Protein AF-A0A3B1JJI7-F1 (afdb_monomer)

Foldseek 3Di:
DDDDDDDDDDDDDDDDDDDDDDDDDDDPPPPPDDPPPPDPCPVVCCVVCVVVVVVVVVVVVVVVVVVVVVVVVVVVVVVVPDDPDPVNDDPPVVVVVVVVVPDDDDPVVVVVCVVPDPDDCPPLVNDPPRDD

Organism: Astyanax mexicanus (NCBI:txid7994)

InterPro domains:
  IPR009818 PAM2 motif [PF07145] (114-131)
  IPR040396 Polyadenylate-binding protein-interacting protein 2-like [PTHR13154] (7-132)

Sequence (132 aa):
MPEPADMSGPDVAKTPGGGAPGKEGKDSVTNGHAEGEANPFAEYMWMENEEEYNRQVEEELLEQEFLERCFQEMLDEEDQDWFIPARDLPPGVGQLQQQLNGLSVNDSIAEDIVRKSSLNPEAKEFVPGVKY

Secondary structure (DSSP, 8-state):
-PPPPP--PPP-PPP---------S---------TT-S-TTGGGSGGGGHHHHHHHHHHHHHHHHHHHHHHHHHHHHHHHS----TTSS-TTHHHHHHHHHT----HHHHHHHHHH--S-TT-TTTSTT---

Structure (mmCIF, N/CA/C/O backbone):
data_AF-A0A3B1JJI7-F1
#
_entry.id   AF-A0A3B1JJI7-F1
#
loop_
_atom_site.group_PDB
_atom_site.id
_atom_site.type_symbol
_atom_site.label_atom_id
_atom_site.label_alt_id
_atom_site.label_comp_id
_atom_site.label_asym_id
_atom_site.label_entity_id
_atom_site.label_seq_id
_atom_site.pdbx_PDB_ins_code
_atom_site.Cartn_x
_atom_site.Cartn_y
_atom_site.Cartn_z
_atom_site.occupancy
_atom_site.B_iso_or_equiv
_atom_site.auth_seq_id
_atom_site.auth_comp_id
_atom_site.auth_asym_id
_atom_site.auth_atom_id
_atom_site.pdbx_PDB_model_num
ATOM 1 N N . MET A 1 1 ? 15.564 -43.787 5.461 1.00 49.19 1 MET A N 1
ATOM 2 C CA . MET A 1 1 ? 15.565 -42.503 4.734 1.00 49.19 1 MET A CA 1
ATOM 3 C C . MET A 1 1 ? 14.723 -42.714 3.488 1.00 49.19 1 MET A C 1
ATOM 5 O O . MET A 1 1 ? 15.073 -43.626 2.751 1.00 49.19 1 MET A O 1
ATOM 9 N N . PRO A 1 2 ? 13.586 -42.023 3.316 1.00 49.91 2 PRO A N 1
ATOM 10 C CA . PRO A 1 2 ? 12.780 -42.133 2.102 1.00 49.91 2 PRO A CA 1
ATOM 11 C C . PRO A 1 2 ? 13.386 -41.286 0.968 1.00 49.91 2 PRO A C 1
ATOM 13 O O . PRO A 1 2 ? 13.901 -40.201 1.230 1.00 49.91 2 PRO A O 1
ATOM 16 N N . GLU A 1 3 ? 13.348 -41.811 -0.258 1.00 56.62 3 GLU A N 1
ATOM 17 C CA . GLU A 1 3 ? 13.788 -41.161 -1.504 1.00 56.62 3 GLU A CA 1
ATOM 18 C C . GLU A 1 3 ? 12.886 -39.966 -1.884 1.00 56.62 3 GLU A C 1
ATOM 20 O O . GLU A 1 3 ? 11.693 -39.986 -1.566 1.00 56.62 3 GLU A O 1
ATOM 25 N N . PRO A 1 4 ? 13.413 -38.923 -2.557 1.00 59.97 4 PRO A N 1
ATOM 26 C CA . PRO A 1 4 ? 12.594 -37.832 -3.073 1.00 59.97 4 PRO A CA 1
ATOM 27 C C . PRO A 1 4 ? 11.836 -38.267 -4.334 1.00 59.97 4 PRO A C 1
ATOM 29 O O . PRO A 1 4 ? 12.411 -38.841 -5.253 1.00 59.97 4 PRO A O 1
ATOM 32 N N . ALA A 1 5 ? 10.537 -37.978 -4.351 1.00 59.47 5 ALA A N 1
ATOM 33 C CA . ALA A 1 5 ? 9.632 -38.247 -5.458 1.00 59.47 5 ALA A CA 1
ATOM 34 C C . ALA A 1 5 ? 10.056 -37.513 -6.743 1.00 59.47 5 ALA A C 1
ATOM 36 O O . ALA A 1 5 ? 10.302 -36.306 -6.726 1.00 59.47 5 ALA A O 1
ATOM 37 N N . ASP A 1 6 ? 10.082 -38.252 -7.853 1.00 53.88 6 ASP A N 1
ATOM 38 C CA . ASP A 1 6 ? 10.239 -37.729 -9.207 1.00 53.88 6 ASP A CA 1
ATOM 39 C C . ASP A 1 6 ? 9.097 -36.755 -9.548 1.00 53.88 6 ASP A C 1
ATOM 41 O O . ASP A 1 6 ? 7.913 -37.105 -9.527 1.00 53.88 6 ASP A O 1
ATOM 45 N N . MET A 1 7 ? 9.457 -35.515 -9.882 1.00 54.75 7 MET A N 1
ATOM 46 C CA . MET A 1 7 ? 8.547 -34.517 -10.446 1.00 54.75 7 MET A CA 1
ATOM 47 C C . MET A 1 7 ? 8.100 -34.990 -11.838 1.00 54.75 7 MET A C 1
ATOM 49 O O . MET A 1 7 ? 8.871 -34.954 -12.796 1.00 54.75 7 MET A O 1
ATOM 53 N N . SER A 1 8 ? 6.851 -35.440 -11.959 1.00 50.41 8 SER A N 1
ATOM 54 C CA . SER A 1 8 ? 6.219 -35.714 -13.254 1.00 50.41 8 SER A CA 1
ATOM 55 C C . SER A 1 8 ? 5.952 -34.404 -13.999 1.00 50.41 8 SER A C 1
ATOM 57 O O . SER A 1 8 ? 5.107 -33.614 -13.584 1.00 50.41 8 SER A O 1
ATOM 59 N N . GLY A 1 9 ? 6.655 -34.183 -15.111 1.00 49.72 9 GLY A N 1
ATOM 60 C CA . GLY A 1 9 ? 6.266 -33.202 -16.128 1.00 49.72 9 GLY A CA 1
ATOM 61 C C . GLY A 1 9 ? 5.162 -33.769 -17.035 1.00 49.72 9 GLY A C 1
ATOM 62 O O . GLY A 1 9 ? 5.100 -34.986 -17.215 1.00 49.72 9 GLY A O 1
ATOM 63 N N . PRO A 1 10 ? 4.271 -32.939 -17.605 1.00 54.75 10 PRO A N 1
ATOM 64 C CA . PRO A 1 10 ? 3.224 -33.438 -18.487 1.00 54.75 10 PRO A CA 1
ATOM 65 C C . PRO A 1 10 ? 3.791 -33.877 -19.848 1.00 54.75 10 PRO A C 1
ATOM 67 O O . PRO A 1 10 ? 4.413 -33.101 -20.572 1.00 54.75 10 PRO A O 1
ATOM 70 N N . ASP A 1 11 ? 3.526 -35.140 -20.180 1.00 48.78 11 ASP A N 1
ATOM 71 C CA . ASP A 1 11 ? 3.741 -35.792 -21.474 1.00 48.78 11 ASP A CA 1
ATOM 72 C C . ASP A 1 11 ? 2.934 -35.081 -22.579 1.00 48.78 11 ASP A C 1
ATOM 74 O O . ASP A 1 11 ? 1.699 -35.050 -22.552 1.00 48.78 11 ASP A O 1
ATOM 78 N N . VAL A 1 12 ? 3.617 -34.512 -23.577 1.00 47.66 12 VAL A N 1
ATOM 79 C CA . VAL A 1 12 ? 2.963 -33.963 -24.774 1.00 47.66 12 VAL A CA 1
ATOM 80 C C . VAL A 1 12 ? 2.629 -35.099 -25.740 1.00 47.66 12 VAL A C 1
ATOM 82 O O . VAL A 1 12 ? 3.484 -35.669 -26.420 1.00 47.66 12 VAL A O 1
ATOM 85 N N . ALA A 1 13 ? 1.344 -35.446 -25.775 1.00 43.00 13 ALA A N 1
ATOM 86 C CA . ALA A 1 13 ? 0.799 -36.502 -26.610 1.00 43.00 13 ALA A CA 1
ATOM 87 C C . ALA A 1 13 ? 1.021 -36.240 -28.111 1.00 43.00 13 ALA A C 1
ATOM 89 O O . ALA A 1 13 ? 0.752 -35.171 -28.658 1.00 43.00 13 ALA A O 1
ATOM 90 N N . LYS A 1 14 ? 1.498 -37.295 -28.767 1.00 46.25 14 LYS A N 1
ATOM 91 C CA . LYS A 1 14 ? 1.801 -37.427 -30.190 1.00 46.25 14 LYS A CA 1
ATOM 92 C C . LYS A 1 14 ? 0.516 -37.535 -31.033 1.00 46.25 14 LYS A C 1
ATOM 94 O O . LYS A 1 14 ? -0.466 -38.141 -30.617 1.00 46.25 14 LYS A O 1
ATOM 99 N N . THR A 1 15 ? 0.570 -36.953 -32.228 1.00 41.56 15 THR A N 1
ATOM 100 C CA . THR A 1 15 ? -0.476 -36.834 -33.264 1.00 41.56 15 THR A CA 1
ATOM 101 C C . THR A 1 15 ? -1.025 -38.168 -33.810 1.00 41.56 15 THR A C 1
ATOM 103 O O . THR A 1 15 ? -0.371 -39.208 -33.713 1.00 41.56 15 THR A O 1
ATOM 106 N N . PRO A 1 16 ? -2.159 -38.117 -34.536 1.00 44.78 16 PRO A N 1
ATOM 107 C CA . PRO A 1 16 ? -2.277 -38.773 -35.844 1.00 44.78 16 PRO A CA 1
ATOM 108 C C . PRO A 1 16 ? -2.699 -37.713 -36.888 1.00 44.78 16 PRO A C 1
ATOM 110 O O . PRO A 1 16 ? -3.559 -36.887 -36.623 1.00 44.78 16 PRO A O 1
ATOM 113 N N . GLY A 1 17 ? -2.117 -37.564 -38.075 1.00 34.16 17 GLY A N 1
ATOM 114 C CA . GLY A 1 17 ? -1.638 -38.566 -39.015 1.00 34.16 17 GLY A CA 1
ATOM 115 C C . GLY A 1 17 ? -2.591 -38.602 -40.220 1.00 34.16 17 GLY A C 1
ATOM 116 O O . GLY A 1 17 ? -3.702 -39.100 -40.080 1.00 34.16 17 GLY A O 1
ATOM 117 N N . GLY A 1 18 ? -2.146 -38.130 -41.396 1.00 34.22 18 GLY A N 1
ATOM 118 C CA . GLY A 1 18 ? -2.670 -38.595 -42.692 1.00 34.22 18 GLY A CA 1
ATOM 119 C C . GLY A 1 18 ? -2.898 -37.546 -43.790 1.00 34.22 18 GLY A C 1
ATOM 120 O O . GLY A 1 18 ? -3.912 -36.861 -43.777 1.00 34.22 18 GLY A O 1
ATOM 121 N N . GLY A 1 19 ? -2.026 -37.530 -44.811 1.00 31.16 19 GLY A N 1
ATOM 122 C CA . GLY A 1 19 ? -2.363 -37.019 -46.148 1.00 31.16 19 GLY A CA 1
ATOM 123 C C . GLY A 1 19 ? -1.191 -36.469 -46.970 1.00 31.16 19 GLY A C 1
ATOM 124 O O . GLY A 1 19 ? -0.989 -35.264 -47.003 1.00 31.16 19 GLY A O 1
ATOM 125 N N . ALA A 1 20 ? -0.456 -37.331 -47.679 1.00 37.84 20 ALA A N 1
ATOM 126 C CA . ALA A 1 20 ? 0.379 -36.951 -48.833 1.00 37.84 20 ALA A CA 1
ATOM 127 C C . ALA A 1 20 ? -0.374 -37.357 -50.126 1.00 37.84 20 ALA A C 1
ATOM 129 O O . ALA A 1 20 ? -1.149 -38.318 -50.054 1.00 37.84 20 ALA A O 1
ATOM 130 N N . PRO A 1 21 ? -0.186 -36.695 -51.295 1.00 44.59 21 PRO A N 1
ATOM 131 C CA . PRO A 1 21 ? 1.090 -36.800 -52.011 1.00 44.59 21 PRO A CA 1
ATOM 132 C C . PRO A 1 21 ? 1.561 -35.546 -52.786 1.00 44.59 21 PRO A C 1
ATOM 134 O O . PRO A 1 21 ? 0.792 -34.864 -53.450 1.00 44.59 21 PRO A O 1
ATOM 137 N N . GLY A 1 22 ? 2.885 -35.361 -52.812 1.00 44.50 22 GLY A N 1
ATOM 138 C CA . GLY A 1 22 ? 3.633 -35.010 -54.024 1.00 44.50 22 GLY A CA 1
ATOM 139 C C . GLY A 1 22 ? 3.569 -33.571 -54.543 1.00 44.50 22 GLY A C 1
ATOM 140 O O . GLY A 1 22 ? 2.732 -33.253 -55.381 1.00 44.50 22 GLY A O 1
ATOM 141 N N . LYS A 1 23 ? 4.576 -32.768 -54.183 1.00 38.19 23 LYS A N 1
ATOM 142 C CA . LYS A 1 23 ? 5.486 -32.098 -55.133 1.00 38.19 23 LYS A CA 1
ATOM 143 C C . LYS A 1 23 ? 6.549 -31.315 -54.361 1.00 38.19 23 LYS A C 1
ATOM 145 O O . LYS A 1 23 ? 6.265 -30.323 -53.708 1.00 38.19 23 LYS A O 1
ATOM 150 N N . GLU A 1 24 ? 7.764 -31.842 -54.439 1.00 47.19 24 GLU A N 1
ATOM 151 C CA . GLU A 1 24 ? 9.038 -31.126 -54.431 1.00 47.19 24 GLU A CA 1
ATOM 152 C C . GLU A 1 24 ? 8.948 -29.590 -54.512 1.00 47.19 24 GLU A C 1
ATOM 154 O O . GLU A 1 24 ? 8.570 -29.025 -55.537 1.00 47.19 24 GLU A O 1
ATOM 159 N N . GLY A 1 25 ? 9.351 -28.920 -53.426 1.00 41.84 25 GLY A N 1
ATOM 160 C CA . GLY A 1 25 ? 9.544 -27.473 -53.418 1.00 41.84 25 GLY A CA 1
ATOM 161 C C . GLY A 1 25 ? 9.351 -26.819 -52.056 1.00 41.84 25 GLY A C 1
ATOM 162 O O . GLY A 1 25 ? 8.363 -26.129 -51.868 1.00 41.84 25 GLY A O 1
ATOM 163 N N . LYS A 1 26 ? 10.346 -26.980 -51.172 1.00 39.66 26 LYS A N 1
ATOM 164 C CA . LYS A 1 26 ? 10.671 -26.077 -50.053 1.00 39.66 26 LYS A CA 1
ATOM 165 C C . LYS A 1 26 ? 9.518 -25.838 -49.065 1.00 39.66 26 LYS A C 1
ATOM 167 O O . LYS A 1 26 ? 8.708 -24.938 -49.254 1.00 39.66 26 LYS A O 1
ATOM 172 N N . ASP A 1 27 ? 9.513 -26.606 -47.975 1.00 39.06 27 ASP A N 1
ATOM 173 C CA . ASP A 1 27 ? 8.681 -26.338 -46.801 1.00 39.06 27 ASP A CA 1
ATOM 174 C C . ASP A 1 27 ? 8.857 -24.874 -46.377 1.00 39.06 27 ASP A C 1
ATOM 176 O O . ASP A 1 27 ? 9.903 -24.463 -45.867 1.00 39.06 27 ASP A O 1
ATOM 180 N N . SER A 1 28 ? 7.839 -24.060 -46.655 1.00 43.62 28 SER A N 1
ATOM 181 C CA . SER A 1 28 ? 7.723 -22.732 -46.079 1.00 43.62 28 SER A CA 1
ATOM 182 C C . SER A 1 28 ? 7.404 -22.954 -44.613 1.00 43.62 28 SER A C 1
ATOM 184 O O . SER A 1 28 ? 6.264 -23.242 -44.258 1.00 43.62 28 SER A O 1
ATOM 186 N N . VAL A 1 29 ? 8.430 -22.877 -43.770 1.00 42.50 29 VAL A N 1
ATOM 187 C CA . VAL A 1 29 ? 8.271 -22.750 -42.325 1.00 42.50 29 VAL A CA 1
ATOM 188 C C . VAL A 1 29 ? 7.391 -21.524 -42.105 1.00 42.50 29 VAL A C 1
ATOM 190 O O . VAL A 1 29 ? 7.845 -20.392 -42.249 1.00 42.50 29 VAL A O 1
ATOM 193 N N . THR A 1 30 ? 6.110 -21.738 -41.816 1.00 46.69 30 THR A N 1
ATOM 194 C CA . THR A 1 30 ? 5.217 -20.696 -41.312 1.00 46.69 30 THR A CA 1
ATOM 195 C C . THR A 1 30 ? 5.619 -20.444 -39.862 1.00 46.69 30 THR A C 1
ATOM 197 O O . THR A 1 30 ? 4.941 -20.877 -38.932 1.00 46.69 30 THR A O 1
ATOM 200 N N . ASN A 1 31 ? 6.790 -19.831 -39.670 1.00 45.69 31 ASN A N 1
ATOM 201 C CA . ASN A 1 31 ? 7.136 -19.214 -38.401 1.00 45.69 31 ASN A CA 1
ATOM 202 C C . ASN A 1 31 ? 6.155 -18.054 -38.248 1.00 45.69 31 ASN A C 1
ATOM 204 O O . ASN A 1 31 ? 6.029 -17.254 -39.174 1.00 45.69 31 ASN A O 1
ATOM 208 N N . GLY A 1 32 ? 5.388 -18.052 -37.160 1.00 54.12 32 GLY A N 1
ATOM 209 C CA . GLY A 1 32 ? 4.247 -17.168 -36.932 1.00 54.12 32 GLY A CA 1
ATOM 210 C C . GLY A 1 32 ? 4.638 -15.700 -36.816 1.00 54.12 32 GLY A C 1
ATOM 211 O O . GLY A 1 32 ? 4.579 -15.130 -35.735 1.00 54.12 32 GLY A O 1
ATOM 212 N N . HIS A 1 33 ? 5.017 -15.088 -37.929 1.00 53.81 33 HIS A N 1
ATOM 213 C CA . HIS A 1 33 ? 5.254 -13.664 -38.010 1.00 53.81 33 HIS A CA 1
ATOM 214 C C . HIS A 1 33 ? 3.928 -13.009 -38.376 1.00 53.81 33 HIS A C 1
ATOM 216 O O . HIS A 1 33 ? 3.383 -13.237 -39.459 1.00 53.81 33 HIS A O 1
ATOM 222 N N . ALA A 1 34 ? 3.364 -12.259 -37.432 1.00 51.84 34 ALA A N 1
ATOM 223 C CA . ALA A 1 34 ? 2.224 -11.410 -37.709 1.00 51.84 34 ALA A CA 1
ATOM 224 C C . ALA A 1 34 ? 2.614 -10.470 -38.857 1.00 51.84 34 ALA A C 1
ATOM 226 O O . ALA A 1 34 ? 3.524 -9.654 -38.718 1.00 51.84 34 ALA A O 1
ATOM 227 N N . GLU A 1 35 ? 1.951 -10.607 -40.006 1.00 50.59 35 GLU A N 1
ATOM 228 C CA . GLU A 1 35 ? 2.099 -9.680 -41.125 1.00 50.59 35 GLU A CA 1
ATOM 229 C C . GLU A 1 35 ? 1.568 -8.305 -40.694 1.00 50.59 35 GLU A C 1
ATOM 231 O O . GLU A 1 35 ? 0.390 -7.987 -40.846 1.00 50.59 35 GLU A O 1
ATOM 236 N N . GLY A 1 36 ? 2.425 -7.518 -40.049 1.00 57.81 36 GLY A N 1
ATOM 237 C CA . GLY A 1 36 ? 2.053 -6.244 -39.440 1.00 57.81 36 GLY A CA 1
ATOM 238 C C . GLY A 1 36 ? 3.218 -5.453 -38.848 1.00 57.81 36 GLY A C 1
ATOM 239 O O . GLY A 1 36 ? 3.079 -4.246 -38.654 1.00 57.81 36 GLY A O 1
ATOM 240 N N . GLU A 1 37 ? 4.377 -6.072 -38.603 1.00 60.53 37 GLU A N 1
ATOM 241 C CA . GLU A 1 37 ? 5.553 -5.335 -38.140 1.00 60.53 37 GLU A CA 1
ATOM 242 C C . GLU A 1 37 ? 6.173 -4.527 -39.289 1.00 60.53 37 GLU A C 1
ATOM 244 O O . GLU A 1 37 ? 6.675 -5.064 -40.274 1.00 60.53 37 GLU A O 1
ATOM 249 N N . ALA A 1 38 ? 6.132 -3.195 -39.164 1.00 73.38 38 ALA A N 1
ATOM 250 C CA . ALA A 1 38 ? 6.629 -2.257 -40.176 1.00 73.38 38 ALA A CA 1
ATOM 251 C C . ALA A 1 38 ? 8.136 -2.405 -40.472 1.00 73.38 38 ALA A C 1
ATOM 253 O O . ALA A 1 38 ? 8.619 -1.888 -41.481 1.00 73.38 38 ALA A O 1
ATOM 254 N N . ASN A 1 39 ? 8.875 -3.101 -39.603 1.00 76.69 39 ASN A N 1
ATOM 255 C CA . ASN A 1 39 ? 10.287 -3.401 -39.767 1.00 76.69 39 ASN A CA 1
ATOM 256 C C . ASN A 1 39 ? 10.523 -4.924 -39.680 1.00 76.69 39 ASN A C 1
ATOM 258 O O . ASN A 1 39 ? 10.465 -5.466 -38.579 1.00 76.69 39 ASN A O 1
ATOM 262 N N . PRO A 1 40 ? 10.878 -5.607 -40.786 1.00 82.56 40 PRO A N 1
ATOM 263 C CA . PRO A 1 40 ? 11.140 -7.052 -40.808 1.00 82.56 40 PRO A CA 1
ATOM 264 C C . PRO A 1 40 ? 12.388 -7.480 -40.011 1.00 82.56 40 PRO A C 1
ATOM 266 O O . PRO A 1 40 ? 12.707 -8.664 -39.955 1.00 82.56 40 PRO A O 1
ATOM 269 N N . PHE A 1 41 ? 13.116 -6.528 -39.416 1.00 83.06 41 PHE A N 1
ATOM 270 C CA . PHE A 1 41 ? 14.248 -6.778 -38.525 1.00 83.06 41 PHE A CA 1
ATOM 271 C C . PHE A 1 41 ? 13.958 -6.437 -37.056 1.00 83.06 41 PHE A C 1
ATOM 273 O O . PHE A 1 41 ? 14.888 -6.468 -36.253 1.00 83.06 41 PHE A O 1
ATOM 280 N N . ALA A 1 42 ? 12.715 -6.097 -36.690 1.00 79.88 42 ALA A N 1
ATOM 281 C CA . ALA A 1 42 ? 12.360 -5.685 -35.327 1.00 79.88 42 ALA A CA 1
ATOM 282 C C . ALA A 1 42 ? 12.797 -6.714 -34.267 1.00 79.88 42 ALA A C 1
ATOM 284 O O . ALA A 1 42 ? 13.437 -6.347 -33.285 1.00 79.88 42 ALA A O 1
ATOM 285 N N . GLU A 1 43 ? 12.584 -8.004 -34.533 1.00 72.56 43 GLU A N 1
ATOM 286 C CA . GLU A 1 43 ? 13.005 -9.105 -33.655 1.00 72.56 43 GLU A CA 1
ATOM 287 C C . GLU A 1 43 ? 14.534 -9.203 -33.476 1.00 72.56 43 GLU A C 1
ATOM 289 O O . GLU A 1 43 ? 15.008 -9.668 -32.446 1.00 72.56 43 GLU A O 1
ATOM 294 N N . TYR A 1 44 ? 15.337 -8.717 -34.430 1.00 79.50 44 TYR A N 1
ATOM 295 C CA . TYR A 1 44 ? 16.804 -8.699 -34.323 1.00 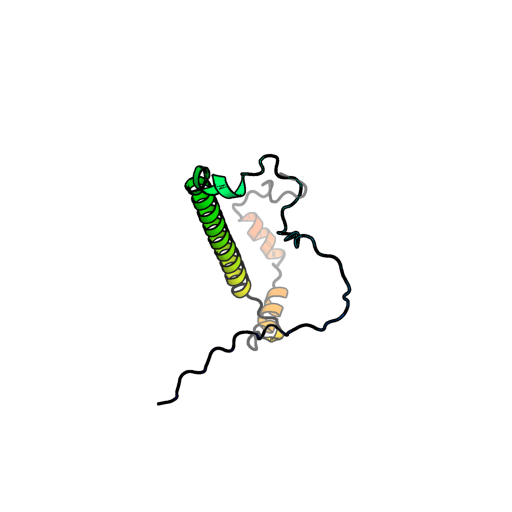79.50 44 TYR A CA 1
ATOM 296 C C . TYR A 1 44 ? 17.356 -7.435 -33.650 1.00 79.50 44 TYR A C 1
ATOM 298 O O . TYR A 1 44 ? 18.492 -7.449 -33.180 1.00 79.50 44 TYR A O 1
ATOM 306 N N . MET A 1 45 ? 16.567 -6.360 -33.579 1.00 81.00 45 MET A N 1
ATOM 307 C CA . MET A 1 45 ? 16.959 -5.080 -32.973 1.00 81.00 45 MET A CA 1
ATOM 308 C C . MET A 1 45 ? 16.543 -4.955 -31.501 1.00 81.00 45 MET A C 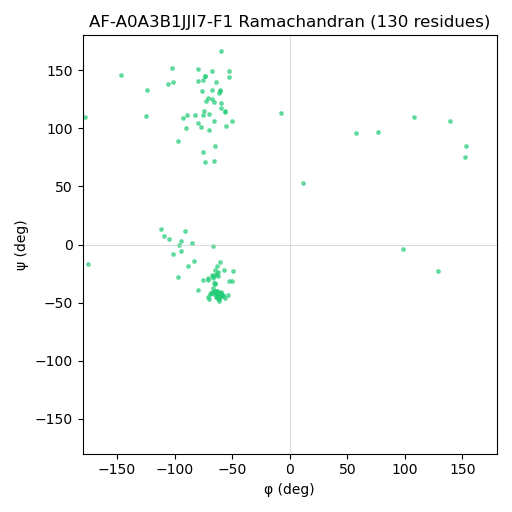1
ATOM 310 O O . MET A 1 45 ? 16.807 -3.931 -30.883 1.00 81.00 45 MET A O 1
ATOM 314 N N . TRP A 1 46 ? 15.948 -5.998 -30.917 1.00 79.88 46 TRP A N 1
ATOM 315 C CA . TRP A 1 46 ? 15.504 -6.039 -29.517 1.00 79.88 46 TRP A CA 1
ATOM 316 C C . TRP A 1 46 ? 16.575 -5.602 -28.498 1.00 79.88 46 TRP A C 1
ATOM 318 O O . TRP A 1 46 ? 16.238 -4.973 -27.499 1.00 79.88 46 TRP A O 1
ATOM 328 N N . MET A 1 47 ? 17.862 -5.846 -28.783 1.00 79.88 47 MET A N 1
ATOM 329 C CA . MET A 1 47 ? 18.983 -5.417 -27.933 1.00 79.88 47 MET A CA 1
ATOM 330 C C . MET A 1 47 ? 19.145 -3.890 -27.833 1.00 79.88 47 MET A C 1
ATOM 332 O O . MET A 1 47 ? 19.689 -3.406 -26.847 1.00 79.88 47 MET A O 1
ATOM 336 N N . GLU A 1 48 ? 18.701 -3.109 -28.827 1.00 80.88 48 GLU A N 1
ATOM 337 C CA . GLU A 1 48 ? 18.807 -1.637 -28.790 1.00 80.88 48 GLU A CA 1
ATOM 338 C C . GLU A 1 48 ? 17.917 -1.032 -27.690 1.00 80.88 48 GLU A C 1
ATOM 340 O O . GLU A 1 48 ? 18.257 -0.005 -27.105 1.00 80.88 48 GLU A O 1
ATOM 345 N N . ASN A 1 49 ? 16.812 -1.706 -27.366 1.00 81.81 49 ASN A N 1
ATOM 346 C CA . ASN A 1 49 ? 15.855 -1.309 -26.337 1.00 81.81 49 ASN A CA 1
ATOM 347 C C . ASN A 1 49 ? 15.848 -2.261 -25.126 1.00 81.81 49 ASN A C 1
ATOM 349 O O . ASN A 1 49 ? 14.935 -2.180 -24.307 1.00 81.81 49 ASN A O 1
ATOM 353 N N . GLU A 1 50 ? 16.843 -3.144 -24.983 1.00 88.50 50 GLU A N 1
ATOM 354 C CA . GLU A 1 50 ? 16.882 -4.159 -23.917 1.00 88.50 50 GLU A CA 1
ATOM 355 C C . GLU A 1 50 ? 16.820 -3.533 -22.518 1.00 88.50 50 GLU A C 1
ATOM 357 O O . GLU A 1 50 ? 16.047 -3.981 -21.676 1.00 88.50 50 GLU A O 1
ATOM 362 N N . GLU A 1 51 ? 17.573 -2.456 -22.277 1.00 87.44 51 GLU A N 1
ATOM 363 C CA . GLU A 1 51 ? 17.573 -1.757 -20.983 1.00 87.44 51 GLU A CA 1
ATOM 364 C C . GLU A 1 51 ? 16.213 -1.111 -20.661 1.00 87.44 51 GLU A C 1
ATOM 366 O O . GLU A 1 51 ? 15.799 -1.077 -19.503 1.00 87.44 51 GLU A O 1
ATOM 371 N N . GLU A 1 52 ? 15.499 -0.623 -21.679 1.00 89.94 52 GLU A N 1
ATOM 372 C CA . GLU A 1 52 ? 14.163 -0.034 -21.533 1.00 89.94 52 GLU A CA 1
ATOM 373 C C . GLU A 1 52 ? 13.122 -1.108 -21.216 1.00 89.94 52 GLU A C 1
ATOM 375 O O . GLU A 1 52 ? 12.323 -0.946 -20.296 1.00 89.94 52 GLU A O 1
ATOM 380 N N . TYR A 1 53 ? 13.176 -2.223 -21.946 1.00 92.19 53 TYR A N 1
ATOM 381 C CA . TYR A 1 53 ? 12.306 -3.369 -21.721 1.00 92.19 53 TYR A CA 1
ATOM 382 C C . TYR A 1 53 ? 12.520 -3.962 -20.327 1.00 92.19 53 TYR A C 1
ATOM 384 O O . TYR A 1 53 ? 11.556 -4.177 -19.599 1.00 92.19 53 TYR A O 1
ATOM 392 N N . ASN A 1 54 ? 13.776 -4.165 -19.917 1.00 93.94 54 ASN A N 1
ATOM 393 C CA . ASN 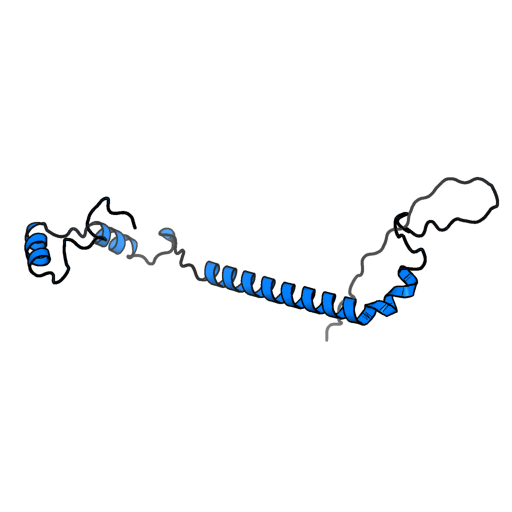A 1 54 ? 14.095 -4.689 -18.590 1.00 93.94 54 ASN A CA 1
ATOM 394 C C . ASN A 1 54 ? 13.559 -3.772 -17.489 1.00 93.94 54 ASN A C 1
ATOM 396 O O . ASN A 1 54 ? 12.935 -4.258 -16.550 1.00 93.94 54 ASN A O 1
ATOM 400 N N . ARG A 1 55 ? 13.732 -2.451 -17.633 1.00 96.12 55 ARG A N 1
ATOM 401 C CA . ARG A 1 55 ? 13.189 -1.486 -16.672 1.00 96.12 55 ARG A CA 1
ATOM 402 C C . ARG A 1 55 ? 11.665 -1.546 -16.608 1.00 96.12 55 ARG A C 1
ATOM 404 O O . ARG A 1 55 ? 11.115 -1.565 -15.515 1.00 96.12 55 ARG A O 1
ATOM 411 N N . GLN A 1 56 ? 10.990 -1.602 -17.756 1.00 96.00 56 GLN A N 1
ATOM 412 C CA . GLN A 1 56 ? 9.534 -1.710 -17.801 1.00 96.00 56 GLN A CA 1
ATOM 413 C C . GLN A 1 56 ? 9.046 -2.996 -17.120 1.00 96.00 56 GLN A C 1
ATOM 415 O O . GLN A 1 56 ? 8.131 -2.949 -16.306 1.00 96.00 56 GLN A O 1
ATOM 420 N N . VAL A 1 57 ? 9.674 -4.135 -17.413 1.00 96.75 57 VAL A N 1
ATOM 421 C CA . VAL A 1 57 ? 9.319 -5.423 -16.801 1.00 96.75 57 VAL A CA 1
ATOM 422 C C . VAL A 1 57 ? 9.556 -5.406 -15.288 1.00 96.75 57 VAL A C 1
ATOM 424 O O . VAL A 1 57 ? 8.739 -5.930 -14.534 1.00 96.75 57 VAL A O 1
ATOM 427 N N . GLU A 1 58 ? 10.650 -4.799 -14.824 1.00 96.56 58 GLU A N 1
ATOM 428 C CA . GLU A 1 58 ? 10.910 -4.617 -13.391 1.00 96.56 58 GLU A CA 1
ATOM 429 C C . GLU A 1 58 ? 9.844 -3.736 -12.724 1.00 96.56 58 GLU A C 1
ATOM 431 O O . GLU A 1 58 ? 9.355 -4.079 -11.647 1.00 96.56 58 GLU A O 1
ATOM 436 N N . GLU A 1 59 ? 9.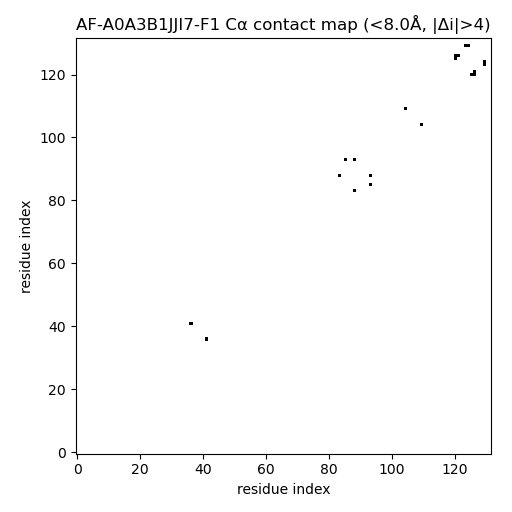450 -2.632 -13.364 1.00 97.00 59 GLU A N 1
ATOM 437 C CA . GLU A 1 59 ? 8.376 -1.756 -12.883 1.00 97.00 59 GLU A CA 1
ATOM 438 C C . GLU A 1 59 ? 7.025 -2.490 -12.819 1.00 97.00 59 GLU A C 1
ATOM 440 O O . GLU A 1 59 ? 6.332 -2.392 -11.805 1.00 97.00 59 GLU A O 1
ATOM 445 N N . GLU A 1 60 ? 6.682 -3.281 -13.841 1.00 96.94 60 GLU A N 1
ATOM 446 C CA . GLU A 1 60 ? 5.457 -4.096 -13.874 1.00 96.94 60 GLU A CA 1
ATOM 447 C C . GLU A 1 60 ? 5.436 -5.145 -12.747 1.00 96.94 60 GLU A C 1
ATOM 449 O O . GLU A 1 60 ? 4.416 -5.321 -12.077 1.00 96.94 60 GLU A O 1
ATOM 454 N N . LEU A 1 61 ? 6.568 -5.807 -12.477 1.00 97.62 61 LEU A N 1
ATOM 455 C CA . LEU A 1 61 ? 6.687 -6.758 -11.364 1.00 97.62 61 LEU A CA 1
ATOM 456 C C . LEU A 1 61 ? 6.525 -6.076 -9.997 1.00 97.62 61 LEU A C 1
ATOM 458 O O . LEU A 1 61 ? 5.877 -6.635 -9.110 1.00 97.62 61 LEU A O 1
ATOM 462 N N . LEU A 1 62 ? 7.083 -4.873 -9.827 1.00 97.81 62 LEU A N 1
ATOM 463 C CA . LEU A 1 62 ? 6.934 -4.084 -8.600 1.00 97.81 62 LEU A CA 1
ATOM 464 C C . LEU A 1 62 ? 5.486 -3.626 -8.384 1.00 97.81 62 LEU A C 1
ATOM 466 O O . LEU A 1 62 ? 4.984 -3.693 -7.260 1.00 97.81 62 LEU A O 1
ATOM 470 N N . GLU A 1 63 ? 4.805 -3.172 -9.440 1.00 97.19 63 GLU A N 1
ATOM 471 C CA . GLU A 1 63 ? 3.383 -2.820 -9.374 1.00 97.19 63 GLU A CA 1
ATOM 472 C C . GLU A 1 63 ? 2.539 -4.038 -8.989 1.00 97.19 63 GLU A C 1
ATOM 474 O O . GLU A 1 63 ? 1.656 -3.939 -8.132 1.00 97.19 63 GLU A O 1
ATOM 479 N N . GLN A 1 64 ? 2.844 -5.202 -9.566 1.00 97.19 64 GLN A N 1
ATOM 480 C CA . GLN A 1 64 ? 2.137 -6.431 -9.240 1.00 97.19 64 GLN A CA 1
ATOM 481 C C . GLN A 1 64 ? 2.330 -6.833 -7.768 1.00 97.19 64 GLN A C 1
ATOM 483 O O . GLN A 1 64 ? 1.341 -7.114 -7.089 1.00 97.19 64 GLN A O 1
ATOM 488 N N . GLU A 1 65 ? 3.559 -6.787 -7.240 1.00 97.12 65 GLU A N 1
ATOM 489 C CA . GLU A 1 65 ? 3.822 -7.054 -5.815 1.00 97.12 65 GLU A CA 1
ATOM 490 C C . GLU A 1 65 ? 3.068 -6.069 -4.903 1.00 97.12 65 GLU A C 1
ATOM 492 O O . GLU A 1 65 ? 2.500 -6.458 -3.877 1.00 97.12 65 GLU A O 1
ATOM 497 N N . PHE A 1 66 ? 3.026 -4.790 -5.283 1.00 98.12 66 PHE A N 1
ATOM 498 C CA . PHE A 1 66 ? 2.299 -3.766 -4.539 1.00 98.12 66 PHE A CA 1
ATOM 499 C C . PHE A 1 66 ? 0.794 -4.062 -4.479 1.00 98.12 66 PHE A C 1
ATOM 501 O O . PHE A 1 66 ? 0.205 -4.045 -3.395 1.00 98.12 66 PHE A O 1
ATOM 508 N N . LEU A 1 67 ? 0.175 -4.379 -5.620 1.00 97.94 67 LEU A N 1
ATOM 509 C CA . LEU A 1 67 ? -1.248 -4.713 -5.685 1.00 97.94 67 LEU A CA 1
ATOM 510 C C . LEU A 1 67 ? -1.570 -5.979 -4.884 1.00 97.94 67 LEU A C 1
ATOM 512 O O . LEU A 1 67 ? -2.554 -5.993 -4.143 1.00 97.94 67 LEU A O 1
ATOM 516 N N . GLU A 1 68 ? -0.733 -7.015 -4.977 1.00 97.56 68 GLU A N 1
ATOM 517 C CA . GLU A 1 68 ? -0.885 -8.246 -4.192 1.00 97.56 68 GLU A CA 1
ATOM 518 C C . GLU A 1 68 ? -0.843 -7.962 -2.685 1.00 97.56 68 GLU A C 1
ATOM 520 O O . GLU A 1 68 ? -1.677 -8.477 -1.934 1.00 97.56 68 GLU A O 1
ATOM 525 N N . ARG A 1 69 ? 0.058 -7.078 -2.233 1.00 97.19 69 ARG A N 1
ATOM 526 C CA . ARG A 1 69 ? 0.108 -6.649 -0.830 1.00 97.19 69 ARG A CA 1
ATOM 527 C C . ARG A 1 69 ? -1.156 -5.901 -0.407 1.00 97.19 69 ARG A C 1
ATOM 529 O O . ARG A 1 69 ? -1.677 -6.195 0.667 1.00 97.19 69 ARG A O 1
ATOM 536 N N . CYS A 1 70 ? -1.644 -4.967 -1.224 1.00 96.69 70 CYS A N 1
ATOM 537 C CA . CYS A 1 70 ? -2.866 -4.214 -0.932 1.00 96.69 70 CYS A CA 1
ATOM 538 C C . CYS A 1 70 ? -4.097 -5.122 -0.829 1.00 96.69 70 CYS A C 1
ATOM 540 O O . CYS A 1 70 ? -4.922 -4.937 0.065 1.00 96.69 70 CYS A O 1
ATOM 542 N N . PHE A 1 71 ? -4.228 -6.112 -1.718 1.00 94.06 71 PHE A N 1
ATOM 543 C CA . PHE A 1 71 ? -5.313 -7.089 -1.622 1.00 94.06 71 PHE A CA 1
ATOM 544 C C . PHE A 1 71 ? -5.188 -7.952 -0.369 1.00 94.06 71 PHE A C 1
ATOM 546 O O . PHE A 1 71 ? -6.196 -8.193 0.289 1.00 94.06 71 PHE A O 1
ATOM 553 N N . GLN A 1 72 ? -3.977 -8.387 -0.017 1.00 95.44 72 GLN A N 1
ATOM 554 C CA . GLN A 1 72 ? -3.768 -9.175 1.195 1.00 95.44 72 GLN A CA 1
ATOM 555 C C . GLN A 1 72 ? -4.138 -8.388 2.457 1.00 95.44 72 GLN A C 1
ATOM 557 O O . GLN A 1 72 ? -4.813 -8.932 3.316 1.00 95.44 72 GLN A O 1
ATOM 562 N N . GLU A 1 73 ? -3.755 -7.113 2.554 1.00 91.81 73 GLU A N 1
ATOM 563 C CA . GLU A 1 73 ? -4.134 -6.251 3.683 1.00 91.81 73 GLU A CA 1
ATOM 564 C C . GLU A 1 73 ? -5.657 -6.099 3.789 1.00 91.81 73 GLU A C 1
ATOM 566 O O . GLU A 1 73 ? -6.213 -6.262 4.868 1.00 91.81 73 GLU A O 1
ATOM 571 N N . MET A 1 74 ? -6.348 -5.893 2.665 1.00 88.12 74 MET A N 1
ATOM 572 C CA . MET A 1 74 ? -7.813 -5.817 2.634 1.00 88.12 74 MET A CA 1
ATOM 573 C C . MET A 1 74 ? -8.486 -7.133 3.061 1.00 88.12 74 MET A C 1
ATOM 575 O O . MET A 1 74 ? -9.490 -7.103 3.768 1.00 88.12 74 MET A O 1
ATOM 579 N N . LEU A 1 75 ? -7.943 -8.285 2.648 1.00 88.50 75 LEU A N 1
ATOM 580 C CA . LEU A 1 75 ? -8.430 -9.601 3.079 1.00 88.50 75 LEU A CA 1
ATOM 581 C C . LEU A 1 75 ? -8.161 -9.840 4.568 1.00 88.50 75 LEU A C 1
ATOM 583 O O . LEU A 1 75 ? -9.029 -10.340 5.275 1.00 88.50 75 LEU A O 1
ATOM 587 N N . ASP A 1 76 ? -6.983 -9.449 5.054 1.00 87.75 76 ASP A N 1
ATOM 588 C CA . ASP A 1 76 ? -6.620 -9.562 6.465 1.00 87.75 76 ASP A CA 1
ATOM 589 C C . ASP A 1 76 ? -7.493 -8.638 7.340 1.00 87.75 76 ASP A C 1
ATOM 591 O O . ASP A 1 76 ? -7.786 -8.981 8.488 1.00 87.75 76 ASP A O 1
ATOM 595 N N . GLU A 1 77 ? -7.910 -7.475 6.824 1.00 81.25 77 GLU A 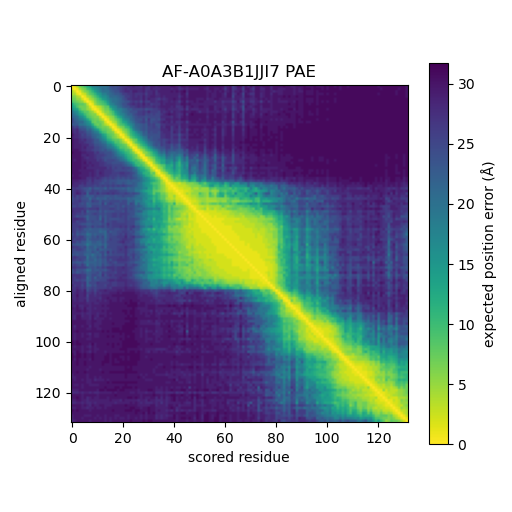N 1
ATOM 596 C CA . GLU A 1 77 ? -8.888 -6.573 7.450 1.00 81.25 77 GLU A CA 1
ATOM 597 C C . GLU A 1 77 ? -10.306 -7.172 7.455 1.00 81.25 77 GLU A C 1
ATOM 599 O O . GLU A 1 77 ? -10.974 -7.110 8.488 1.00 81.25 77 GLU A O 1
ATOM 604 N N . GLU A 1 78 ? -10.752 -7.805 6.361 1.00 73.44 78 GLU A N 1
ATOM 605 C CA . GLU A 1 78 ? -12.041 -8.519 6.299 1.00 73.44 78 GLU A CA 1
ATOM 606 C C . GLU A 1 78 ? -12.080 -9.710 7.273 1.00 73.44 78 GLU A C 1
ATOM 608 O O . GLU A 1 78 ? -13.054 -9.877 8.010 1.00 73.44 78 GLU A O 1
ATOM 613 N N . ASP A 1 79 ? -11.007 -10.503 7.348 1.00 75.62 79 ASP A N 1
ATOM 614 C CA . ASP A 1 79 ? -10.875 -11.604 8.314 1.00 75.62 79 ASP A CA 1
ATOM 615 C C . ASP A 1 79 ? -10.885 -11.097 9.771 1.00 75.62 79 ASP A C 1
ATOM 617 O O . ASP A 1 79 ? -11.287 -11.818 10.693 1.00 75.62 79 ASP A O 1
ATOM 621 N N . GLN A 1 80 ? -10.458 -9.849 9.996 1.00 66.69 80 GLN A N 1
ATOM 622 C CA . GLN A 1 80 ? -10.524 -9.176 11.295 1.00 66.69 80 GLN A CA 1
ATOM 623 C C . GLN A 1 80 ? -11.894 -8.539 11.582 1.00 66.69 80 GLN A C 1
ATOM 625 O O . GLN A 1 80 ? -12.177 -8.240 12.748 1.00 66.69 80 GLN A O 1
ATOM 630 N N . ASP A 1 81 ? -12.774 -8.392 10.586 1.00 60.59 81 ASP A N 1
ATOM 631 C CA . ASP A 1 81 ? -14.119 -7.830 10.731 1.00 60.59 81 ASP A CA 1
ATOM 632 C C . ASP A 1 81 ? -15.087 -8.837 11.395 1.00 60.59 81 ASP A C 1
ATOM 634 O O . ASP A 1 81 ? -15.894 -9.533 10.780 1.00 60.59 81 ASP A O 1
ATOM 638 N N . TRP A 1 82 ? -14.964 -8.917 12.724 1.00 63.09 82 TRP A N 1
ATOM 639 C CA . TRP A 1 82 ? -15.976 -9.139 13.772 1.00 63.09 82 TRP A CA 1
ATOM 640 C C . TRP A 1 82 ? -17.406 -9.596 13.392 1.00 63.09 82 TRP A C 1
ATOM 642 O O . TRP A 1 82 ? -18.391 -9.064 13.914 1.00 63.09 82 TRP A O 1
ATOM 652 N N . PHE A 1 83 ? -17.585 -10.666 12.618 1.00 53.78 83 PHE A N 1
ATOM 653 C CA . PHE A 1 83 ? -18.879 -11.349 12.547 1.00 53.78 83 PHE A CA 1
ATOM 654 C C . PHE A 1 83 ? -18.890 -12.550 13.493 1.00 53.78 83 PHE A C 1
ATOM 656 O O . PHE A 1 83 ? -18.571 -13.675 13.120 1.00 53.78 83 PHE A O 1
ATOM 663 N N . ILE A 1 84 ? -19.297 -12.316 14.743 1.00 54.59 84 ILE A N 1
ATOM 664 C CA . ILE A 1 84 ? -19.913 -13.376 15.545 1.00 54.59 84 ILE A CA 1
ATOM 665 C C . ILE A 1 84 ? -21.421 -13.281 15.260 1.00 54.59 84 ILE A C 1
ATOM 667 O O . ILE A 1 84 ? -22.082 -12.400 15.822 1.00 54.59 84 ILE A O 1
ATOM 671 N N . PRO A 1 85 ? -22.009 -14.135 14.392 1.00 57.47 85 PRO A N 1
ATOM 672 C CA . PRO A 1 85 ? -23.459 -14.227 14.275 1.00 57.47 85 PRO A CA 1
ATOM 673 C C . PRO A 1 85 ? -24.063 -14.466 15.660 1.00 57.47 85 PRO A C 1
ATOM 675 O O . PRO A 1 85 ? -23.464 -15.169 16.468 1.00 57.47 85 PRO A O 1
ATOM 678 N N . ALA A 1 86 ? -25.284 -13.992 15.930 1.00 58.03 86 ALA A N 1
ATOM 679 C CA . ALA A 1 86 ? -25.963 -14.185 17.225 1.00 58.03 86 ALA A CA 1
ATOM 680 C C . ALA A 1 86 ? -25.963 -15.642 17.750 1.00 58.03 86 ALA A C 1
ATOM 682 O O . ALA A 1 86 ? -26.099 -15.870 18.950 1.00 58.03 86 ALA A O 1
ATOM 683 N N . ARG A 1 87 ? -25.797 -16.619 16.847 1.00 58.12 87 ARG A N 1
ATOM 684 C CA . ARG A 1 87 ? -25.641 -18.051 17.125 1.00 58.12 87 ARG A CA 1
ATOM 685 C C . ARG A 1 87 ? -24.361 -18.403 17.900 1.00 58.12 87 ARG A C 1
ATOM 687 O O . ARG A 1 87 ? -24.392 -19.342 18.686 1.00 58.12 87 ARG A O 1
ATOM 694 N N . ASP A 1 88 ? -23.272 -17.673 17.675 1.00 58.44 88 ASP A N 1
ATOM 695 C CA . ASP A 1 88 ? -21.926 -18.008 18.153 1.00 58.44 88 ASP A CA 1
ATOM 696 C C . ASP A 1 88 ? -21.485 -17.122 19.343 1.00 58.44 88 ASP A C 1
ATOM 698 O O . ASP A 1 88 ? -20.363 -17.243 19.836 1.00 58.44 88 ASP A O 1
ATOM 702 N N . LEU A 1 89 ? -22.373 -16.252 19.856 1.00 62.97 89 LEU A N 1
ATOM 703 C CA . LEU A 1 89 ? -22.117 -15.482 21.076 1.00 62.97 89 LEU A CA 1
ATOM 704 C C . LEU A 1 89 ? -22.206 -16.366 22.336 1.00 62.97 89 LEU A C 1
ATOM 706 O O . LEU A 1 89 ? -23.078 -17.237 22.420 1.00 62.97 89 LEU A O 1
ATOM 710 N N . PRO A 1 90 ? -21.374 -16.109 23.369 1.00 66.12 90 PRO A N 1
ATOM 711 C CA . PRO A 1 90 ? -21.470 -16.802 24.647 1.00 66.12 90 PRO A CA 1
ATOM 712 C C . PRO A 1 90 ? -22.894 -16.723 25.227 1.00 66.12 90 PRO A C 1
ATOM 714 O O . PRO A 1 90 ? -23.554 -15.681 25.103 1.00 66.12 90 PRO A O 1
ATOM 717 N N . PRO A 1 91 ? -23.380 -17.782 25.901 1.00 64.50 91 PRO A N 1
ATOM 718 C CA . PRO A 1 91 ? -24.696 -17.769 26.528 1.00 64.50 91 PRO A CA 1
ATOM 719 C C . PRO A 1 91 ? -24.796 -16.593 27.511 1.00 64.50 91 PRO A C 1
ATOM 721 O O . PRO A 1 91 ? -24.082 -16.541 28.508 1.00 64.50 91 PRO A O 1
ATOM 724 N N . GLY A 1 92 ? -25.667 -15.627 27.201 1.00 64.94 92 GLY A N 1
ATOM 725 C CA . GLY A 1 92 ? -25.894 -14.420 28.008 1.00 64.94 92 GLY A CA 1
ATOM 726 C C . GLY A 1 92 ? -25.808 -13.102 27.234 1.00 64.94 92 GLY A C 1
ATOM 727 O O . GLY A 1 92 ? -26.448 -12.127 27.627 1.00 64.94 92 GLY A O 1
ATOM 728 N N . VAL A 1 93 ? -25.117 -13.047 26.091 1.00 66.94 93 VAL A N 1
ATOM 729 C CA . VAL A 1 93 ? -24.993 -11.770 25.359 1.00 66.94 93 VAL A CA 1
ATOM 730 C C . VAL A 1 93 ? -26.279 -11.389 24.614 1.00 66.94 93 VAL A C 1
ATOM 732 O O . VAL A 1 93 ? -26.644 -10.218 24.568 1.00 66.94 93 VAL A O 1
ATOM 735 N N . GLY A 1 94 ? -27.067 -12.369 24.157 1.00 66.38 94 GLY A N 1
ATOM 736 C CA . GLY A 1 94 ? -28.425 -12.117 23.652 1.00 66.38 94 GLY A CA 1
ATOM 737 C C . GLY A 1 94 ? -29.382 -11.542 24.712 1.00 66.38 94 GLY A C 1
ATOM 738 O O . GLY A 1 94 ? -30.352 -10.865 24.372 1.00 66.38 94 GLY A O 1
ATOM 739 N N . GLN A 1 95 ? -29.103 -11.766 26.003 1.00 68.06 95 GLN A N 1
ATOM 740 C CA . GLN A 1 95 ? -29.846 -11.156 27.108 1.00 68.06 95 GLN A CA 1
ATOM 741 C C . GLN A 1 95 ? -29.394 -9.710 27.351 1.00 68.06 95 GLN A C 1
ATOM 743 O O . GLN A 1 95 ? -30.242 -8.847 27.561 1.00 68.06 95 GLN A O 1
ATOM 748 N N . LEU A 1 96 ? -28.092 -9.422 27.240 1.00 71.00 96 LEU A N 1
ATOM 749 C CA . LEU A 1 96 ? -27.567 -8.051 27.265 1.00 71.00 96 LEU A CA 1
ATOM 750 C C . LEU A 1 96 ? -28.096 -7.209 26.098 1.00 71.00 96 LEU A C 1
ATOM 752 O O . LEU A 1 96 ? -28.512 -6.075 26.312 1.00 71.00 96 LEU A O 1
ATOM 756 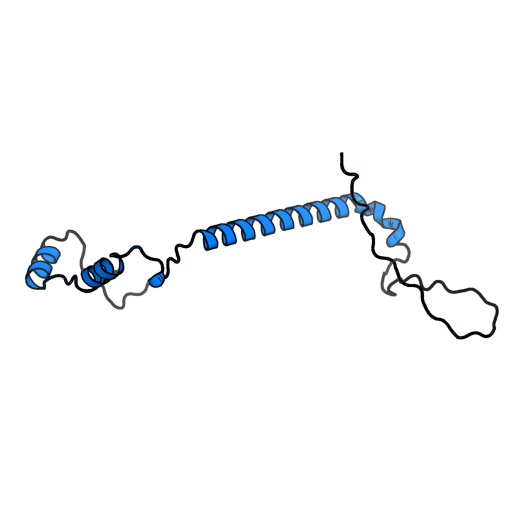N N . GLN A 1 97 ? -28.162 -7.769 24.88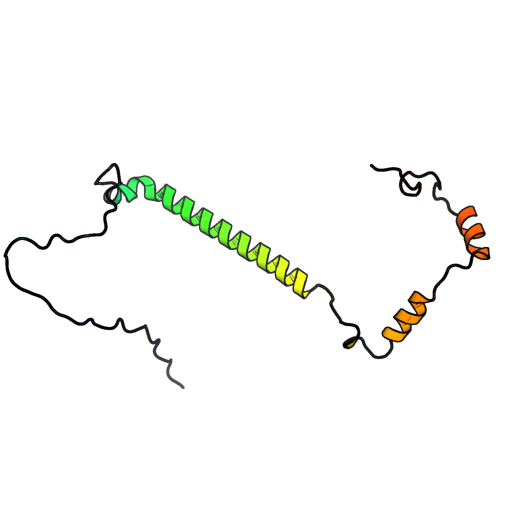8 1.00 70.06 97 GLN A N 1
ATOM 757 C CA . GLN A 1 97 ? -28.738 -7.090 23.723 1.00 70.06 97 GLN A CA 1
ATOM 758 C C . GLN A 1 97 ? -30.208 -6.707 23.967 1.00 70.06 97 GLN A C 1
ATOM 760 O O . GLN A 1 97 ? -30.614 -5.589 23.664 1.00 70.06 97 GLN A O 1
ATOM 765 N N . GLN A 1 98 ? -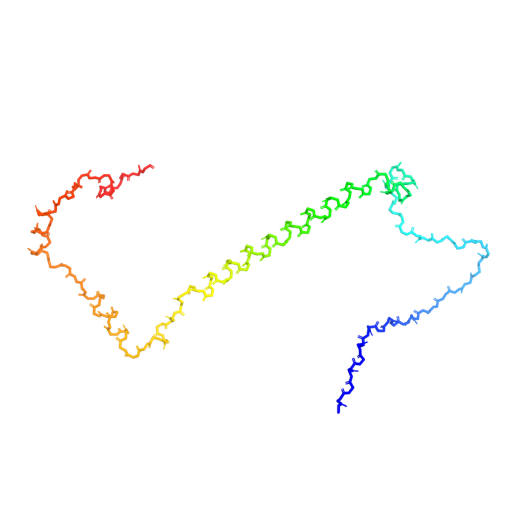31.003 -7.606 24.559 1.00 73.50 98 GLN A N 1
ATOM 766 C CA . GLN A 1 98 ? -32.395 -7.316 24.925 1.00 73.50 98 GLN A CA 1
ATOM 767 C C . GLN A 1 98 ? -32.508 -6.265 26.034 1.00 73.50 98 GLN A C 1
ATOM 769 O O . GLN A 1 98 ? -33.402 -5.424 25.976 1.00 73.50 98 GLN A O 1
ATOM 774 N N . GLN A 1 99 ? -31.601 -6.278 27.014 1.00 73.31 99 GLN A N 1
ATOM 775 C CA . GLN A 1 99 ? -31.543 -5.240 28.046 1.00 73.31 99 GLN A CA 1
ATOM 776 C C . GLN A 1 99 ? -31.188 -3.870 27.450 1.00 73.31 99 GLN A C 1
ATOM 778 O O . GLN A 1 99 ? -31.818 -2.882 27.811 1.00 73.31 99 GLN A O 1
ATOM 783 N N . LEU A 1 100 ? -30.244 -3.814 26.504 1.00 75.44 100 LEU A N 1
ATOM 784 C CA . LEU A 1 100 ? -29.827 -2.585 25.825 1.00 75.44 100 LEU A CA 1
ATOM 785 C C . LEU A 1 100 ? -30.923 -2.026 24.908 1.00 75.44 100 LEU A C 1
ATOM 787 O O . LEU A 1 100 ? -31.188 -0.828 24.935 1.00 75.44 100 LEU A O 1
ATOM 791 N N . ASN A 1 101 ? -31.619 -2.894 24.168 1.00 73.81 101 ASN A N 1
ATOM 792 C CA . ASN A 1 101 ? -32.761 -2.508 23.331 1.00 73.81 101 ASN A CA 1
ATOM 793 C C . ASN A 1 101 ? -33.939 -1.939 24.151 1.00 73.81 101 ASN A C 1
ATOM 795 O O . ASN A 1 101 ? -34.812 -1.282 23.590 1.00 73.81 101 ASN A O 1
ATOM 799 N N . GLY A 1 102 ? -33.974 -2.198 25.463 1.00 71.81 102 GLY A N 1
ATOM 800 C CA . GLY A 1 102 ? -34.962 -1.661 26.400 1.00 71.81 102 GLY A CA 1
ATOM 801 C C . GLY A 1 102 ? -34.515 -0.410 27.164 1.00 71.81 102 GLY A C 1
ATOM 802 O O . GLY A 1 102 ? -35.288 0.093 27.981 1.00 71.81 102 GLY A O 1
ATOM 803 N N . LEU A 1 103 ? -33.297 0.102 26.944 1.00 78.25 103 LEU A N 1
ATOM 804 C CA . LEU A 1 103 ? -32.846 1.342 27.576 1.00 78.25 103 LEU A CA 1
ATOM 805 C C . LEU A 1 103 ? -33.470 2.547 26.861 1.00 78.25 103 LEU A C 1
ATOM 807 O O . LEU A 1 103 ? -33.011 2.976 25.808 1.00 78.25 103 LEU A O 1
ATOM 811 N N . SER A 1 104 ? -34.511 3.120 27.461 1.00 73.25 104 SER A N 1
ATOM 812 C CA . SER A 1 104 ? -35.067 4.420 27.074 1.00 73.25 104 SER A CA 1
ATOM 813 C C . SER A 1 104 ? -34.679 5.484 28.096 1.00 73.25 104 SER A C 1
ATOM 815 O O . SER A 1 104 ? -34.774 5.248 29.304 1.00 73.25 104 SER A O 1
ATOM 817 N N . VAL A 1 105 ? -34.309 6.679 27.639 1.00 71.06 105 VAL A N 1
ATOM 818 C CA . VAL A 1 105 ? -34.156 7.833 28.534 1.00 71.06 105 VAL A CA 1
ATOM 819 C C . VAL A 1 105 ? -35.549 8.263 28.993 1.00 71.06 105 VAL A C 1
ATOM 821 O O . VAL A 1 105 ? -36.439 8.472 28.178 1.00 71.06 105 VAL A O 1
ATOM 824 N N . ASN A 1 106 ? -35.761 8.352 30.307 1.00 77.00 106 ASN A N 1
ATOM 825 C CA . ASN A 1 106 ? -37.020 8.846 30.858 1.00 77.00 106 ASN A CA 1
ATOM 826 C C . ASN A 1 106 ? -37.163 10.344 30.537 1.00 77.00 106 ASN A C 1
ATOM 828 O O . ASN A 1 106 ? -36.290 11.125 30.924 1.00 77.00 106 ASN A O 1
ATOM 832 N N . ASP A 1 107 ? -38.266 10.742 29.895 1.00 73.25 107 ASP A N 1
ATOM 833 C CA . ASP A 1 107 ? -38.545 12.137 29.501 1.00 73.25 107 ASP A CA 1
ATOM 834 C C . ASP A 1 107 ? -38.418 13.134 30.664 1.00 73.25 107 ASP A C 1
ATOM 836 O O . ASP A 1 107 ? -37.981 14.268 30.481 1.00 73.25 107 ASP A O 1
ATOM 840 N N . SER A 1 108 ? -38.712 12.698 31.892 1.00 73.25 108 SER A N 1
ATOM 841 C CA . SER A 1 108 ? -38.609 13.543 33.091 1.00 73.25 108 SER A CA 1
ATOM 842 C C . SER A 1 108 ? -37.164 13.940 33.415 1.00 73.25 108 SER A C 1
ATOM 844 O O . SER A 1 108 ? -36.935 14.968 34.043 1.00 73.25 108 SER A O 1
ATOM 846 N N . ILE A 1 109 ? -36.191 13.116 33.014 1.00 76.19 109 ILE A N 1
ATOM 847 C CA . ILE A 1 109 ? -34.754 13.342 33.233 1.0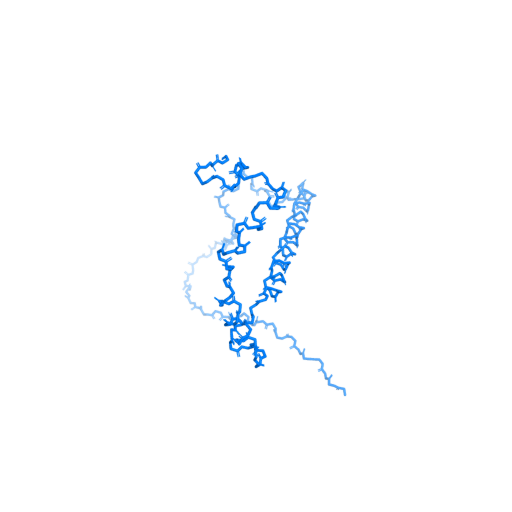0 76.19 109 ILE A CA 1
ATOM 848 C C . ILE A 1 109 ? -34.117 13.969 31.984 1.00 76.19 109 ILE A C 1
ATOM 850 O O . ILE A 1 109 ? -33.150 14.721 32.103 1.00 76.19 109 ILE A O 1
ATOM 854 N N . ALA A 1 110 ? -34.674 13.704 30.797 1.00 78.12 110 ALA A N 1
ATOM 855 C CA . ALA A 1 110 ? -34.194 14.253 29.531 1.00 78.12 110 ALA A CA 1
ATOM 856 C C . ALA A 1 110 ? -34.148 15.790 29.555 1.00 78.12 110 ALA A C 1
ATOM 858 O O . ALA A 1 110 ? -33.121 16.380 29.224 1.00 78.12 110 ALA A O 1
ATOM 859 N N . GLU A 1 111 ? -35.208 16.432 30.050 1.00 79.12 111 GLU A N 1
ATOM 860 C CA . GLU A 1 111 ? -35.292 17.891 30.190 1.00 79.12 111 GLU A CA 1
ATOM 861 C C . GLU A 1 111 ? -34.177 18.480 31.068 1.00 79.12 111 GLU A C 1
ATOM 863 O O . GLU A 1 111 ? -33.552 19.483 30.717 1.00 79.12 111 GLU A O 1
ATOM 868 N N . ASP A 1 112 ? -33.881 17.846 32.203 1.00 81.81 112 ASP A N 1
ATOM 869 C CA . ASP A 1 112 ? -32.833 18.304 33.119 1.00 81.81 112 ASP A CA 1
ATOM 870 C C . ASP A 1 112 ? -31.423 18.089 32.553 1.00 81.81 112 ASP A C 1
ATOM 872 O O . ASP A 1 112 ? -30.517 18.874 32.847 1.00 81.81 112 ASP A O 1
ATOM 876 N N . ILE A 1 113 ? -31.227 17.052 31.734 1.00 82.62 113 ILE A N 1
ATOM 877 C CA . ILE A 1 113 ? -29.967 16.800 31.025 1.00 82.62 113 ILE A CA 1
ATOM 878 C C . ILE A 1 113 ? -29.763 17.847 29.929 1.00 82.62 113 ILE A C 1
ATOM 880 O O . ILE A 1 113 ? -28.689 18.443 29.856 1.00 82.62 113 ILE A O 1
ATOM 884 N N . VAL A 1 114 ? -30.793 18.126 29.123 1.00 77.81 114 VAL A N 1
ATOM 885 C CA . VAL A 1 114 ? -30.738 19.139 28.056 1.00 77.81 114 VAL A CA 1
ATOM 886 C C . VAL A 1 114 ? -30.437 20.520 28.640 1.00 77.81 114 VAL A C 1
ATOM 888 O O . VAL A 1 114 ? -29.568 21.221 28.129 1.00 77.81 114 VAL A O 1
ATOM 891 N N . ARG A 1 115 ? -31.062 20.889 29.766 1.00 79.00 115 ARG A N 1
ATOM 892 C CA . ARG A 1 115 ? -30.830 22.186 30.436 1.00 79.00 115 ARG A CA 1
ATOM 893 C C . ARG A 1 115 ? -29.440 22.339 31.051 1.00 79.00 115 ARG A C 1
ATOM 895 O O . ARG A 1 115 ? -28.980 23.464 31.225 1.00 79.00 115 ARG A O 1
ATOM 902 N N . LYS A 1 116 ? -28.791 21.233 31.422 1.00 84.12 116 LYS A N 1
ATOM 903 C CA . LYS A 1 116 ? -27.422 21.221 31.970 1.00 84.12 116 LYS A CA 1
ATOM 904 C C . LYS A 1 116 ? -26.360 20.976 30.900 1.00 84.12 116 LYS A C 1
ATOM 906 O O . LYS A 1 116 ? -25.170 21.027 31.209 1.00 84.12 116 LYS A O 1
ATOM 911 N N . SER A 1 117 ? -26.776 20.695 29.669 1.00 81.25 117 SER A N 1
ATOM 912 C CA . SER A 1 117 ? -25.879 20.485 28.544 1.00 81.25 117 SER A CA 1
ATOM 913 C C . SER A 1 117 ? -25.170 21.789 28.189 1.00 81.25 117 SER A C 1
ATOM 915 O O . SER A 1 117 ? -25.794 22.841 28.070 1.00 81.25 117 SER A O 1
ATOM 917 N N . SER A 1 118 ? -23.855 21.723 27.999 1.00 86.06 118 SER A N 1
ATOM 918 C CA . SER A 1 118 ? -23.058 22.830 27.457 1.00 86.06 118 SER A CA 1
ATOM 919 C C . SER A 1 118 ? -23.059 22.865 25.925 1.00 86.06 118 SER A C 1
ATOM 921 O O . SER A 1 118 ? -22.385 23.708 25.331 1.00 86.06 118 SER A O 1
ATOM 923 N N . LEU A 1 119 ? -23.776 21.939 25.278 1.00 83.12 119 LEU A N 1
ATOM 924 C CA . LEU A 1 119 ? -23.879 21.865 23.825 1.00 83.12 119 LEU A CA 1
ATOM 925 C C . LEU A 1 119 ? -24.817 22.958 23.303 1.00 83.12 119 LEU A C 1
ATOM 927 O O . LEU A 1 119 ? -25.848 23.242 23.906 1.00 83.12 119 LEU A O 1
ATOM 931 N N . ASN A 1 120 ? -24.468 23.556 22.163 1.00 81.62 120 ASN A N 1
ATOM 932 C CA . ASN A 1 120 ? -25.328 24.520 21.484 1.00 81.62 120 ASN A CA 1
ATOM 933 C C . ASN A 1 120 ? -26.476 23.774 20.773 1.00 81.62 120 ASN A C 1
ATOM 935 O O . ASN A 1 120 ? -26.196 23.092 19.784 1.00 81.62 120 ASN A O 1
ATOM 939 N N . PRO A 1 121 ? -27.743 23.911 21.212 1.00 80.50 121 PRO A N 1
ATOM 940 C CA . PRO A 1 121 ? -28.866 23.223 20.570 1.00 80.50 121 PRO A CA 1
ATOM 941 C C . PRO A 1 121 ? -29.098 23.696 19.127 1.00 80.50 121 PRO A C 1
ATOM 943 O O . PRO A 1 121 ? -29.635 22.952 18.316 1.00 80.50 121 PRO A O 1
ATOM 946 N N . GLU A 1 122 ? -28.621 24.895 18.784 1.00 79.81 122 GLU A N 1
ATOM 947 C CA . GLU A 1 122 ? -28.732 25.484 17.447 1.00 79.81 122 GLU A CA 1
ATOM 948 C C . GLU A 1 122 ? -27.529 25.151 16.546 1.00 79.81 122 GLU A C 1
ATOM 950 O O . GLU A 1 122 ? -27.333 25.779 15.500 1.00 79.81 122 GLU A O 1
ATOM 955 N N . ALA A 1 123 ? -26.653 24.216 16.940 1.00 84.56 123 ALA A N 1
ATOM 956 C CA . ALA A 1 123 ? -25.570 23.803 16.054 1.00 84.56 123 ALA A CA 1
ATOM 957 C C . ALA A 1 123 ? -26.152 23.127 14.804 1.00 84.56 123 ALA A C 1
ATOM 959 O O . ALA A 1 123 ? -27.094 22.343 14.882 1.00 84.56 123 ALA A O 1
ATOM 960 N N . LYS A 1 124 ? -25.563 23.413 13.637 1.00 78.50 124 LYS A N 1
ATOM 961 C CA . LYS A 1 124 ? -26.069 22.965 12.327 1.00 78.50 124 LYS A CA 1
ATOM 962 C C . LYS A 1 124 ? -26.217 21.439 12.198 1.00 78.50 124 LYS A C 1
ATOM 964 O O . LYS A 1 124 ? -27.018 20.996 11.390 1.00 78.50 124 LYS A O 1
ATOM 969 N N . GLU A 1 125 ? -25.497 20.670 13.017 1.00 81.06 125 GLU A N 1
ATOM 970 C CA . GLU A 1 125 ? -25.565 19.201 13.108 1.00 81.06 125 GLU A CA 1
ATOM 971 C C . GLU A 1 125 ? -26.864 18.701 13.758 1.00 81.06 125 GLU A C 1
ATOM 973 O O . GLU A 1 125 ? -27.329 17.605 13.455 1.00 81.06 125 GLU A O 1
ATOM 978 N N . PHE A 1 126 ? -27.460 19.505 14.644 1.00 78.06 126 PHE A N 1
ATOM 979 C CA . PHE A 1 126 ? -28.655 19.148 15.412 1.00 78.06 126 PHE A CA 1
ATOM 980 C C . PHE A 1 126 ? -29.941 19.760 14.849 1.00 78.06 126 PHE A C 1
ATOM 982 O O . PHE A 1 126 ? -31.024 19.389 15.296 1.00 78.06 126 PHE A O 1
ATOM 989 N N . VAL A 1 127 ? -29.849 20.661 13.862 1.00 79.12 127 VAL A N 1
ATOM 990 C CA . VAL A 1 127 ? -31.010 21.291 13.214 1.00 79.12 127 VAL A CA 1
ATOM 991 C C . VAL A 1 127 ? -31.413 20.479 11.975 1.00 79.12 127 VAL A C 1
ATOM 993 O O . VAL A 1 127 ? -30.710 20.517 10.958 1.00 79.12 127 VAL A O 1
ATOM 996 N N . PRO A 1 128 ? -32.551 19.756 12.000 1.00 78.56 128 PRO A N 1
ATOM 997 C CA . PRO A 1 128 ? -32.964 18.925 10.876 1.00 78.56 128 PRO A CA 1
ATOM 998 C C . PRO A 1 128 ? -33.184 19.762 9.610 1.00 78.56 128 PRO A C 1
ATOM 1000 O O . PRO A 1 128 ? -33.904 20.757 9.625 1.00 78.56 128 PRO A O 1
ATOM 1003 N N . GLY A 1 129 ? -32.591 19.336 8.493 1.00 74.81 129 GLY A N 1
ATOM 1004 C CA . GLY A 1 129 ? -32.766 19.981 7.185 1.00 74.81 129 GLY A CA 1
ATOM 1005 C C . GLY A 1 129 ? -31.654 20.949 6.777 1.00 74.81 129 GLY A C 1
ATOM 1006 O O . GLY A 1 129 ? -31.666 21.419 5.639 1.00 74.81 129 GLY A O 1
ATOM 1007 N N . VAL A 1 130 ? -30.660 21.199 7.635 1.00 72.56 130 VAL A N 1
ATOM 1008 C CA . VAL A 1 130 ? -29.430 21.890 7.227 1.00 72.56 130 VAL A CA 1
ATOM 1009 C C . VAL A 1 130 ? -28.495 20.865 6.583 1.00 72.56 130 VAL A C 1
ATOM 1011 O O . VAL A 1 130 ? -28.014 19.949 7.243 1.00 72.56 130 VAL A O 1
ATOM 1014 N N . LYS A 1 131 ? -28.275 20.979 5.269 1.00 69.38 131 LYS A N 1
ATOM 1015 C CA . LYS A 1 131 ? -27.279 20.176 4.543 1.00 69.38 131 LYS A CA 1
ATOM 1016 C C . LYS A 1 131 ? -26.027 21.016 4.300 1.00 69.38 131 LYS A C 1
ATOM 1018 O O . LYS A 1 131 ? -26.145 22.213 4.039 1.00 69.38 131 LYS A O 1
ATOM 1023 N N . TYR A 1 132 ? -24.874 20.374 4.451 1.00 64.75 132 TYR A N 1
ATOM 1024 C CA . TYR A 1 132 ? -23.540 20.952 4.289 1.00 64.75 132 TYR A CA 1
ATOM 1025 C C . TYR A 1 132 ? -23.187 21.164 2.821 1.00 64.75 132 TYR A C 1
ATOM 1027 O O . TYR A 1 132 ? -23.583 20.302 2.002 1.00 64.75 132 TYR A O 1
#

pLDDT: mean 70.62, std 18.03, range [31.16, 98.12]

Mean predicted aligned error: 21.86 Å

Radius of gyration: 36.89 Å; Cα contacts (8 Å, |Δi|>4): 10; chains: 1; bounding box: 58×68×88 Å

Solvent-accessible surface area (backbone atoms only — not comparable to full-atom values): 9052 Å² total; per-residue (Å²): 135,86,81,85,80,81,84,82,74,87,80,83,82,78,84,86,88,90,88,85,83,90,77,95,76,76,88,75,77,80,68,90,67,72,93,74,62,94,49,96,53,53,87,77,49,49,73,82,46,40,71,58,51,52,51,50,53,52,51,52,52,51,52,50,54,52,52,55,50,53,52,49,52,52,49,55,48,54,76,62,56,83,78,68,55,86,87,71,52,65,96,60,52,73,54,51,52,54,54,57,78,63,68,69,85,55,68,85,53,48,58,60,49,60,75,68,48,89,70,70,76,82,37,64,91,69,42,90,88,62,78,133